Protein AF-A0A958B384-F1 (afdb_monomer_lite)

pLDDT: mean 85.37, std 7.03, range [54.16, 93.38]

Radius of gyration: 15.18 Å; chains: 1; bounding box: 33×20×41 Å

Sequence (61 aa):
MDAGIYFRGLVIGLAIAAPVGPIGVLCIRRTLAEGRLAGLVTGLGAATADTVYGAVAAFGL

Structure (mmCIF, N/CA/C/O backbone):
data_AF-A0A958B384-F1
#
_entry.id   AF-A0A958B384-F1
#
loop_
_atom_site.group_PDB
_atom_site.id
_atom_site.type_symbol
_atom_site.label_atom_id
_atom_site.label_alt_id
_atom_site.label_comp_id
_atom_site.label_asym_id
_atom_site.label_entity_id
_atom_site.label_seq_id
_atom_site.pdbx_PDB_ins_code
_atom_site.Cartn_x
_atom_site.Cartn_y
_atom_site.Cartn_z
_atom_site.occupancy
_atom_site.B_iso_or_equiv
_atom_site.auth_seq_id
_atom_site.auth_comp_id
_atom_site.auth_asym_id
_atom_site.auth_atom_id
_atom_site.pdbx_PDB_model_num
ATOM 1 N N . MET A 1 1 ? 10.296 10.133 -27.656 1.00 54.16 1 MET A N 1
ATOM 2 C CA . MET A 1 1 ? 9.682 9.517 -26.461 1.00 54.16 1 MET A CA 1
ATOM 3 C C . MET A 1 1 ? 8.200 9.403 -26.741 1.00 54.16 1 MET A C 1
ATOM 5 O O . MET A 1 1 ? 7.502 10.410 -26.726 1.00 54.16 1 MET A O 1
ATOM 9 N N . ASP A 1 2 ? 7.747 8.215 -27.114 1.00 72.25 2 ASP A N 1
ATOM 10 C CA . ASP A 1 2 ? 6.394 8.010 -27.621 1.00 72.25 2 ASP A CA 1
ATOM 11 C C . ASP A 1 2 ? 5.384 8.057 -26.468 1.00 72.25 2 ASP A C 1
ATOM 13 O O . ASP A 1 2 ? 5.336 7.168 -25.617 1.00 72.25 2 ASP A O 1
ATOM 17 N N . ALA A 1 3 ? 4.556 9.105 -26.429 1.00 78.69 3 ALA A N 1
ATOM 18 C CA . ALA A 1 3 ? 3.508 9.287 -25.418 1.00 78.69 3 ALA A CA 1
ATOM 19 C C . ALA A 1 3 ? 2.561 8.069 -25.303 1.00 78.69 3 ALA A C 1
ATOM 21 O O . ALA A 1 3 ? 1.983 7.819 -24.245 1.00 78.69 3 ALA A O 1
ATOM 22 N N . GLY A 1 4 ? 2.458 7.262 -26.366 1.00 84.81 4 GLY A N 1
ATOM 23 C CA . GLY A 1 4 ? 1.672 6.029 -26.388 1.00 84.81 4 GLY A CA 1
ATOM 24 C C . GLY A 1 4 ? 2.121 4.974 -25.372 1.00 84.81 4 GLY A C 1
ATOM 25 O O . GLY A 1 4 ? 1.277 4.239 -24.860 1.00 84.81 4 GLY A O 1
ATOM 26 N N . ILE A 1 5 ? 3.411 4.913 -25.021 1.00 88.06 5 ILE A N 1
ATOM 27 C CA . ILE A 1 5 ? 3.926 3.920 -24.062 1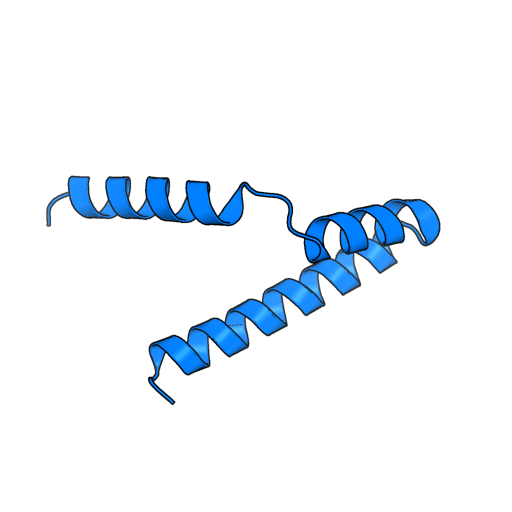.00 88.06 5 ILE A CA 1
ATOM 28 C C . ILE A 1 5 ? 3.470 4.277 -22.640 1.00 88.06 5 ILE A C 1
ATOM 30 O O . ILE A 1 5 ? 2.995 3.415 -21.903 1.00 88.06 5 ILE A O 1
ATOM 34 N N . TYR A 1 6 ? 3.535 5.565 -22.285 1.00 87.25 6 TYR A N 1
ATOM 35 C CA . TYR A 1 6 ? 3.066 6.071 -20.993 1.00 87.25 6 TYR A CA 1
ATOM 36 C C . TYR A 1 6 ? 1.554 5.904 -20.832 1.00 87.25 6 TYR A C 1
ATOM 38 O O . TYR A 1 6 ? 1.097 5.445 -19.787 1.00 87.25 6 TYR A O 1
ATOM 46 N N . PHE A 1 7 ? 0.777 6.207 -21.877 1.00 91.44 7 PHE A N 1
ATOM 47 C CA . PHE A 1 7 ? -0.676 6.031 -21.841 1.00 91.44 7 PHE A CA 1
ATOM 48 C C . PHE A 1 7 ? -1.071 4.556 -21.693 1.00 91.44 7 PHE A C 1
ATOM 50 O O . PHE A 1 7 ? -1.922 4.213 -20.875 1.00 91.44 7 PHE A O 1
ATOM 57 N N . ARG A 1 8 ? -0.409 3.657 -22.431 1.00 88.06 8 ARG A N 1
ATOM 58 C CA . ARG A 1 8 ? -0.656 2.213 -22.330 1.00 88.06 8 ARG A CA 1
ATOM 59 C C . ARG A 1 8 ? -0.268 1.664 -20.954 1.00 88.06 8 ARG A C 1
ATOM 61 O O . ARG A 1 8 ? -1.018 0.868 -20.397 1.00 88.06 8 ARG A O 1
ATOM 68 N N . GLY A 1 9 ? 0.851 2.125 -20.392 1.00 88.88 9 GLY A N 1
ATOM 69 C CA . GLY A 1 9 ? 1.263 1.798 -19.025 1.00 88.88 9 GLY A CA 1
ATOM 70 C C . GLY A 1 9 ? 0.250 2.262 -17.975 1.00 88.88 9 GLY A C 1
ATOM 71 O O . GLY A 1 9 ? -0.115 1.481 -17.100 1.00 88.88 9 GLY A O 1
ATOM 72 N N . LEU A 1 10 ? -0.273 3.487 -18.105 1.00 88.75 10 LEU A N 1
ATOM 73 C CA . LEU A 1 10 ? -1.307 4.031 -17.218 1.00 88.75 10 LEU A CA 1
ATOM 74 C C . LEU A 1 10 ? -2.586 3.180 -17.240 1.00 88.75 10 LEU A C 1
ATOM 76 O O . LEU A 1 10 ? -3.109 2.835 -16.183 1.00 88.75 10 LEU A O 1
ATOM 80 N N . VAL A 1 11 ? -3.075 2.825 -18.433 1.00 92.12 11 VAL A N 1
ATOM 81 C CA . VAL A 1 11 ? -4.303 2.027 -18.592 1.00 92.12 11 VAL A CA 1
ATOM 82 C C . VAL A 1 11 ? -4.142 0.633 -17.986 1.00 92.12 11 VAL A C 1
ATOM 84 O O . VAL A 1 11 ? -5.031 0.170 -17.275 1.00 92.12 11 VAL A O 1
ATOM 87 N N . ILE A 1 12 ? -3.005 -0.027 -18.225 1.00 87.81 12 ILE A N 1
ATOM 88 C CA . ILE A 1 12 ? -2.735 -1.359 -17.669 1.00 87.81 12 ILE A CA 1
ATOM 89 C C . ILE A 1 12 ? -2.601 -1.289 -16.141 1.00 87.81 12 ILE A C 1
ATOM 91 O O . ILE A 1 12 ? -3.194 -2.107 -15.443 1.00 87.81 12 ILE A O 1
ATOM 95 N N . GLY A 1 13 ? -1.889 -0.289 -15.612 1.00 84.88 13 GLY A N 1
ATOM 96 C CA . GLY A 1 13 ? -1.760 -0.082 -14.167 1.00 84.88 13 GLY A CA 1
ATOM 97 C C . GLY A 1 13 ? 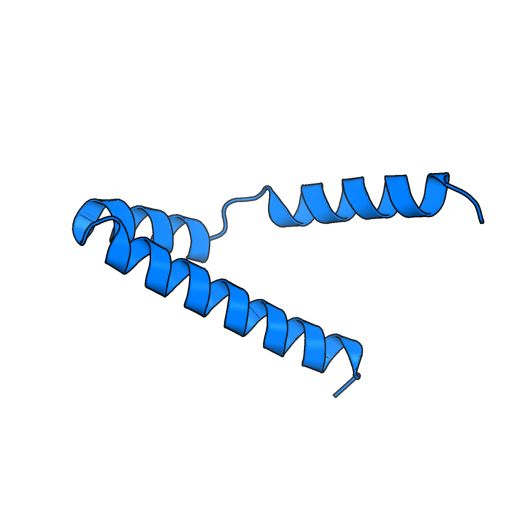-3.108 0.162 -13.482 1.00 84.88 13 GLY A C 1
ATOM 98 O O . GLY A 1 13 ? -3.400 -0.455 -12.458 1.00 84.88 13 GLY A O 1
ATOM 99 N N . LEU A 1 14 ? -3.972 0.988 -14.082 1.00 84.50 14 LEU A N 1
ATOM 100 C CA . LEU A 1 14 ? -5.339 1.211 -13.595 1.00 84.50 14 LEU A CA 1
ATOM 101 C C . LEU A 1 14 ? -6.183 -0.065 -13.627 1.00 84.50 14 LEU A C 1
ATOM 103 O O . LEU A 1 14 ? -6.905 -0.334 -12.670 1.00 84.50 14 LEU A O 1
ATOM 107 N N . ALA A 1 15 ? -6.082 -0.864 -14.690 1.00 87.06 15 ALA A N 1
ATOM 108 C CA . ALA A 1 15 ? -6.820 -2.120 -14.802 1.00 87.06 15 ALA A CA 1
ATOM 109 C C . ALA A 1 15 ? -6.415 -3.141 -13.723 1.00 87.06 15 ALA A C 1
ATOM 111 O O . ALA A 1 15 ? -7.268 -3.886 -13.246 1.00 87.06 15 ALA A O 1
ATOM 112 N N . ILE A 1 16 ? -5.142 -3.152 -13.311 1.00 82.94 16 ILE A N 1
ATOM 113 C CA . ILE A 1 16 ? -4.635 -4.024 -12.239 1.00 82.94 16 ILE A CA 1
ATOM 114 C C . ILE A 1 16 ? -5.056 -3.515 -10.851 1.00 82.94 16 ILE A C 1
ATOM 116 O O . ILE A 1 16 ? -5.328 -4.325 -9.969 1.00 82.94 16 ILE A O 1
ATOM 120 N N . ALA A 1 17 ? -5.147 -2.195 -10.656 1.00 78.81 17 ALA A N 1
ATOM 121 C CA . ALA A 1 17 ? -5.517 -1.588 -9.373 1.00 78.81 17 ALA A CA 1
ATOM 122 C C . ALA A 1 17 ? -7.038 -1.517 -9.114 1.00 78.81 17 ALA A C 1
ATOM 124 O O . ALA A 1 17 ? -7.468 -1.515 -7.963 1.00 78.81 17 ALA A O 1
ATOM 125 N N . ALA A 1 18 ? -7.861 -1.443 -10.166 1.00 76.00 18 ALA A N 1
ATOM 126 C CA . ALA A 1 18 ? -9.321 -1.374 -10.076 1.00 76.00 18 ALA A CA 1
ATOM 127 C C . ALA A 1 18 ? -10.025 -2.562 -9.370 1.00 76.00 18 ALA A C 1
ATOM 129 O O . ALA A 1 18 ? -11.039 -2.317 -8.707 1.00 76.00 18 ALA A O 1
ATOM 130 N N . PRO A 1 19 ? -9.589 -3.834 -9.489 1.00 72.56 19 PRO A N 1
ATOM 131 C CA . PRO A 1 19 ? -10.248 -4.933 -8.793 1.00 72.56 19 PRO A CA 1
ATOM 132 C C . PRO A 1 19 ? -10.084 -4.823 -7.273 1.00 72.56 19 PRO A C 1
ATOM 134 O O . PRO A 1 19 ? -8.980 -4.811 -6.732 1.00 72.56 19 PRO A O 1
ATOM 137 N N . VAL A 1 20 ? -11.213 -4.812 -6.562 1.00 73.88 20 VAL A N 1
ATOM 138 C CA . VAL A 1 20 ? -11.228 -4.826 -5.095 1.00 73.88 20 VAL A CA 1
ATOM 139 C C . VAL A 1 20 ? -10.880 -6.234 -4.615 1.00 73.88 20 VAL A C 1
ATOM 141 O O . VAL A 1 20 ? -11.732 -7.119 -4.550 1.00 73.88 20 VAL A O 1
ATOM 144 N N . GLY A 1 21 ? -9.607 -6.449 -4.294 1.00 80.94 21 GLY A N 1
ATOM 145 C CA . GLY A 1 21 ? -9.134 -7.699 -3.707 1.00 80.94 21 GLY A CA 1
ATOM 146 C C . GLY A 1 21 ? -9.635 -7.930 -2.269 1.00 80.94 21 GLY A C 1
ATOM 147 O O . GLY A 1 21 ? -10.241 -7.044 -1.654 1.00 80.94 21 GLY A O 1
ATOM 148 N N . PRO A 1 22 ? -9.329 -9.097 -1.674 1.00 82.62 22 PRO A N 1
ATOM 149 C CA . PRO A 1 22 ? -9.709 -9.431 -0.296 1.00 82.62 22 PRO A CA 1
ATOM 150 C C . PRO A 1 22 ? -9.197 -8.412 0.737 1.00 82.62 22 PRO A C 1
ATOM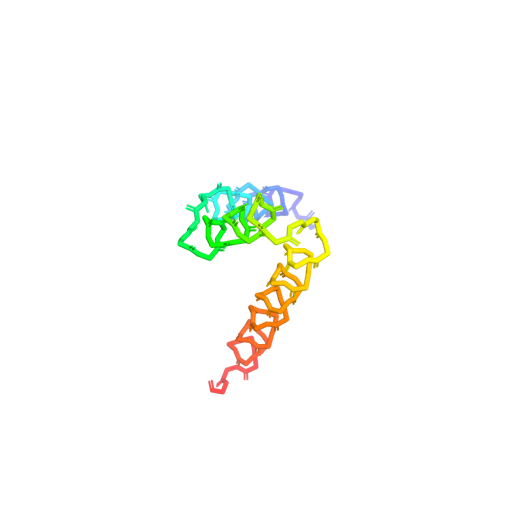 152 O O . PRO A 1 22 ? -9.877 -8.144 1.726 1.00 82.62 22 PRO A O 1
ATOM 155 N N . ILE A 1 23 ? -8.046 -7.780 0.478 1.00 83.81 23 ILE A N 1
ATOM 156 C CA . ILE A 1 23 ? -7.480 -6.701 1.304 1.00 83.81 23 ILE A CA 1
ATOM 157 C C . ILE A 1 23 ? -8.365 -5.445 1.261 1.00 83.81 23 ILE A C 1
ATOM 159 O O . ILE A 1 23 ? -8.623 -4.833 2.297 1.00 83.81 23 ILE A O 1
ATOM 163 N N . GLY A 1 24 ? -8.888 -5.088 0.083 1.00 84.38 24 GLY A N 1
ATOM 164 C CA . GLY A 1 24 ? -9.815 -3.967 -0.079 1.00 84.38 24 GLY A CA 1
ATOM 165 C C . GLY A 1 24 ? -11.128 -4.209 0.665 1.00 84.38 24 GLY A C 1
ATOM 166 O O . GLY A 1 24 ? -11.599 -3.336 1.392 1.00 84.38 24 GLY A O 1
ATOM 167 N N . VAL A 1 25 ? -11.666 -5.431 0.583 1.00 87.50 25 VAL A N 1
ATOM 168 C CA . VAL A 1 25 ? -12.852 -5.833 1.356 1.00 87.50 25 VAL A CA 1
ATOM 169 C C . VAL A 1 25 ? -12.578 -5.776 2.861 1.00 87.50 25 VAL A C 1
ATOM 171 O O . VAL A 1 25 ? -13.410 -5.262 3.607 1.00 87.50 25 VAL A O 1
ATOM 174 N N . LEU A 1 26 ? -11.413 -6.242 3.322 1.00 85.06 26 LEU A N 1
ATOM 175 C CA . LEU A 1 26 ? -11.023 -6.168 4.733 1.00 85.06 26 LEU A CA 1
ATOM 176 C C . LEU A 1 26 ? -10.912 -4.715 5.222 1.00 85.06 26 LEU A C 1
ATOM 178 O O . LEU A 1 26 ? -11.414 -4.394 6.300 1.00 85.06 26 LE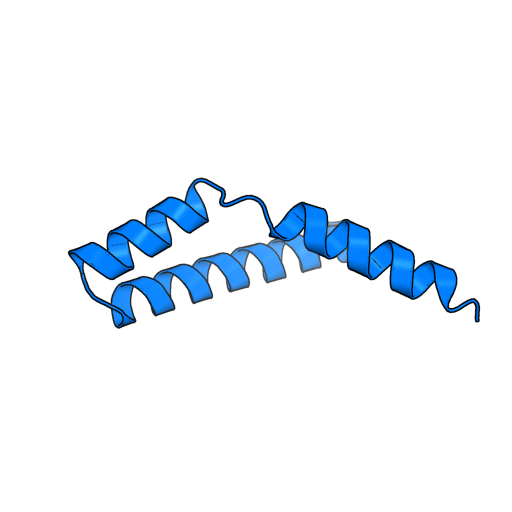U A O 1
ATOM 182 N N . CYS A 1 27 ? -10.315 -3.832 4.420 1.00 85.19 27 CYS A N 1
ATOM 183 C CA . CYS A 1 27 ? -10.206 -2.404 4.717 1.00 85.19 27 CYS A CA 1
ATOM 184 C C . CYS A 1 27 ? -11.592 -1.746 4.820 1.00 85.19 27 CYS A C 1
ATOM 186 O O . CYS A 1 27 ? -11.866 -1.029 5.784 1.00 85.19 27 CYS A O 1
ATOM 188 N N . ILE A 1 28 ? -12.508 -2.053 3.893 1.00 86.69 28 ILE A N 1
ATOM 189 C CA . ILE A 1 28 ? -13.901 -1.577 3.942 1.00 86.69 28 ILE A CA 1
ATOM 190 C C . ILE A 1 28 ? -14.601 -2.107 5.199 1.00 86.69 28 ILE A C 1
ATOM 192 O O . ILE A 1 28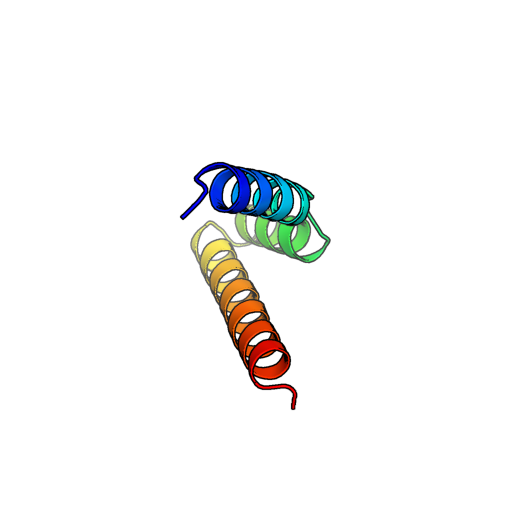 ? -15.260 -1.348 5.908 1.00 86.69 28 ILE A O 1
ATOM 196 N N . ARG A 1 29 ? -14.428 -3.392 5.523 1.00 88.56 29 ARG A N 1
ATOM 197 C CA . ARG A 1 29 ? -15.034 -4.014 6.709 1.00 88.56 29 ARG A CA 1
ATOM 198 C C . ARG A 1 29 ? -14.525 -3.389 8.007 1.00 88.56 29 ARG A C 1
ATOM 200 O O . ARG A 1 29 ? -15.358 -3.052 8.841 1.00 88.56 29 ARG A O 1
ATOM 207 N N . ARG A 1 30 ? -13.214 -3.163 8.166 1.00 85.81 30 ARG A N 1
ATOM 208 C CA . ARG A 1 30 ? -12.668 -2.444 9.335 1.00 85.81 30 ARG A CA 1
ATOM 209 C C . ARG A 1 30 ? -13.102 -0.986 9.374 1.00 85.81 30 ARG A C 1
ATOM 211 O O . ARG A 1 30 ? -13.450 -0.498 10.439 1.00 85.81 30 ARG A O 1
ATOM 218 N N . THR A 1 31 ? -13.167 -0.315 8.225 1.00 87.44 31 THR A N 1
ATOM 219 C CA . THR A 1 31 ? -13.689 1.058 8.137 1.00 87.44 31 THR A CA 1
ATOM 220 C C . THR A 1 31 ? -15.118 1.151 8.671 1.00 87.44 31 THR A C 1
ATOM 222 O O . THR A 1 31 ? -15.442 2.085 9.401 1.00 87.44 31 THR A O 1
ATOM 225 N N . LEU A 1 32 ? -15.971 0.190 8.306 1.00 87.31 32 LEU A N 1
ATOM 226 C CA . LEU A 1 32 ? -17.376 0.157 8.710 1.00 87.31 32 LEU A CA 1
ATOM 227 C C . LEU A 1 32 ? -17.581 -0.355 10.145 1.00 87.31 32 LEU A C 1
ATOM 229 O O . LEU A 1 32 ? -18.498 0.111 10.810 1.00 87.31 32 LEU A O 1
ATOM 233 N N . ALA A 1 33 ? -16.755 -1.292 10.624 1.00 90.00 33 ALA A N 1
ATOM 234 C CA . ALA A 1 33 ? -16.904 -1.906 11.949 1.00 90.00 33 ALA A CA 1
ATOM 235 C C . ALA A 1 33 ? -16.176 -1.147 13.074 1.00 90.00 33 ALA A C 1
ATOM 237 O O . ALA A 1 33 ? -16.713 -1.009 14.167 1.00 90.00 33 ALA A O 1
ATOM 238 N N . GLU A 1 34 ? -14.963 -0.657 12.814 1.00 86.12 34 GLU A N 1
ATOM 239 C CA . GLU A 1 34 ? -14.072 -0.017 13.800 1.00 86.12 34 GLU A CA 1
ATOM 240 C C . GLU A 1 34 ? -13.885 1.492 13.526 1.00 86.12 34 GLU A C 1
ATOM 242 O O . GLU A 1 34 ? -13.262 2.206 14.311 1.00 86.12 34 GLU A O 1
ATOM 247 N N . GLY A 1 35 ? -14.446 2.004 12.424 1.00 88.75 35 GLY A N 1
ATOM 248 C CA . GLY A 1 35 ? -14.396 3.414 12.035 1.00 88.75 35 GLY A CA 1
ATOM 249 C C . GLY A 1 35 ? -13.290 3.755 11.025 1.00 88.75 35 GLY A C 1
ATOM 250 O O . GLY A 1 35 ? -12.406 2.958 10.708 1.00 88.75 35 GLY A O 1
ATOM 251 N N . ARG A 1 36 ? -13.319 4.993 10.502 1.00 86.19 36 ARG A N 1
ATOM 252 C CA . ARG A 1 36 ? -12.420 5.455 9.417 1.00 86.19 36 ARG A CA 1
ATOM 253 C C . ARG A 1 36 ? -10.931 5.357 9.737 1.00 86.19 36 ARG A C 1
ATOM 255 O O . ARG A 1 36 ? -10.151 5.119 8.821 1.00 86.19 36 ARG A O 1
ATOM 262 N N . LEU A 1 37 ? -10.532 5.533 10.997 1.00 86.12 37 LEU A N 1
ATOM 263 C CA . LEU A 1 37 ? -9.121 5.453 11.388 1.00 86.12 37 LEU A CA 1
ATOM 264 C C . LEU A 1 37 ? -8.576 4.029 11.271 1.00 86.12 37 LEU A C 1
ATOM 266 O O . LEU A 1 37 ? -7.499 3.846 10.711 1.00 86.12 37 LEU A O 1
ATOM 270 N N . ALA A 1 38 ? -9.335 3.028 11.724 1.00 85.00 38 ALA A N 1
ATOM 271 C CA . ALA A 1 38 ? -8.945 1.625 11.599 1.00 85.00 38 ALA A CA 1
ATOM 272 C C . ALA A 1 38 ? -8.784 1.231 10.125 1.00 85.00 38 ALA A C 1
ATOM 274 O O . ALA A 1 38 ? -7.773 0.640 9.749 1.00 85.00 38 ALA A O 1
ATOM 275 N N . GLY A 1 39 ? -9.731 1.662 9.284 1.00 86.94 39 GLY A N 1
ATOM 276 C CA . GLY A 1 39 ? -9.657 1.552 7.829 1.00 86.94 39 GLY A CA 1
ATOM 277 C C . GLY A 1 39 ? -8.396 2.170 7.227 1.00 86.94 39 GLY A C 1
ATOM 278 O O . GLY A 1 39 ? -7.661 1.502 6.497 1.00 86.94 39 GLY A O 1
ATOM 279 N N . LEU A 1 40 ? -8.108 3.428 7.572 1.00 86.69 40 LEU A N 1
ATOM 280 C CA . LEU A 1 40 ? -6.943 4.157 7.068 1.00 86.69 40 LEU A CA 1
ATOM 281 C C . LEU A 1 40 ? -5.627 3.468 7.450 1.00 86.69 40 LEU A C 1
ATOM 283 O O . LEU A 1 40 ? -4.760 3.305 6.596 1.00 86.69 40 LEU A O 1
ATOM 287 N N . VAL A 1 41 ? -5.497 3.014 8.699 1.00 90.00 41 VAL A N 1
ATOM 288 C CA . VAL A 1 41 ? -4.305 2.291 9.169 1.00 90.00 41 VAL A CA 1
ATOM 289 C C . VAL A 1 41 ? -4.137 0.970 8.415 1.00 90.00 41 VAL A C 1
ATOM 291 O O . VAL A 1 41 ? -3.028 0.658 7.982 1.00 90.00 41 VAL A O 1
ATOM 294 N N . THR A 1 42 ? -5.218 0.218 8.173 1.00 86.94 42 THR A N 1
ATOM 295 C CA . THR A 1 42 ? -5.137 -0.992 7.337 1.00 86.94 42 THR A CA 1
ATOM 296 C C . THR A 1 42 ? -4.765 -0.714 5.893 1.00 86.94 42 THR A C 1
ATOM 298 O O . THR A 1 42 ? -3.948 -1.442 5.336 1.00 86.94 42 THR A O 1
ATOM 301 N N . GLY A 1 43 ? -5.345 0.322 5.286 1.00 87.88 43 GLY A N 1
ATOM 302 C CA . GLY A 1 43 ? -5.035 0.706 3.913 1.00 87.88 43 GLY A CA 1
ATOM 303 C C . GLY A 1 43 ? -3.579 1.147 3.761 1.00 87.88 43 GLY A C 1
ATOM 304 O O . GLY A 1 43 ? -2.906 0.709 2.834 1.00 87.88 43 GLY A O 1
ATOM 305 N N . LEU A 1 44 ? -3.066 1.943 4.704 1.00 88.69 44 LEU A N 1
ATOM 306 C CA . LEU A 1 44 ? -1.661 2.360 4.736 1.00 88.69 44 LEU A CA 1
ATOM 307 C C . LEU A 1 44 ? -0.711 1.178 4.946 1.00 88.69 44 LEU A C 1
ATOM 309 O O . LEU A 1 44 ? 0.323 1.102 4.285 1.00 88.69 44 LEU A O 1
ATOM 313 N N . GLY A 1 45 ? -1.065 0.241 5.828 1.00 89.69 45 GLY A N 1
ATOM 314 C CA . GLY A 1 45 ? -0.294 -0.984 6.031 1.00 89.69 45 GLY A CA 1
ATOM 315 C C . GLY A 1 45 ? -0.225 -1.839 4.763 1.00 89.69 45 GLY A C 1
ATOM 316 O O . GLY A 1 45 ? 0.860 -2.270 4.380 1.00 89.69 45 GLY A O 1
ATOM 317 N N . ALA A 1 46 ? -1.356 -2.016 4.073 1.00 88.44 46 ALA A N 1
ATOM 318 C CA . ALA A 1 46 ? -1.415 -2.729 2.798 1.00 88.44 46 ALA A CA 1
ATOM 319 C C . ALA A 1 46 ? -0.571 -2.042 1.714 1.00 88.44 46 ALA A C 1
ATOM 321 O O . ALA A 1 46 ? 0.291 -2.679 1.118 1.00 88.44 46 ALA A O 1
ATOM 322 N N . ALA A 1 47 ? -0.733 -0.727 1.533 1.00 88.94 47 ALA A N 1
ATOM 323 C CA . ALA A 1 47 ? 0.042 0.036 0.555 1.00 88.94 47 ALA A CA 1
ATOM 324 C C . ALA A 1 47 ? 1.553 -0.018 0.839 1.00 88.94 47 ALA A C 1
ATOM 326 O O . ALA A 1 47 ? 2.365 -0.088 -0.083 1.00 88.94 47 ALA A O 1
ATOM 327 N N . THR A 1 48 ? 1.943 -0.011 2.118 1.00 91.31 48 THR A N 1
ATOM 328 C CA . THR A 1 48 ? 3.349 -0.139 2.521 1.00 91.31 48 THR A CA 1
ATOM 329 C C . THR A 1 48 ? 3.889 -1.525 2.177 1.00 91.31 48 THR A C 1
ATOM 331 O O . THR A 1 48 ? 4.980 -1.625 1.622 1.00 91.31 48 THR A O 1
ATOM 334 N N . ALA A 1 49 ? 3.123 -2.586 2.448 1.00 90.06 49 ALA A N 1
ATOM 335 C CA . ALA A 1 49 ? 3.495 -3.949 2.080 1.00 90.06 49 ALA A CA 1
ATOM 336 C C . ALA A 1 49 ? 3.663 -4.098 0.559 1.00 90.06 49 ALA A C 1
ATOM 338 O O . ALA A 1 49 ? 4.689 -4.611 0.116 1.00 90.06 49 ALA A O 1
ATOM 339 N N . ASP A 1 50 ? 2.726 -3.569 -0.232 1.00 88.62 50 ASP A N 1
ATOM 340 C CA . ASP A 1 50 ? 2.795 -3.590 -1.698 1.00 88.62 50 ASP A CA 1
ATOM 341 C C . ASP A 1 50 ? 3.989 -2.784 -2.227 1.00 88.62 50 ASP A C 1
ATOM 343 O O . ASP A 1 50 ? 4.658 -3.206 -3.168 1.00 88.62 50 ASP A O 1
ATOM 347 N N . THR A 1 51 ? 4.308 -1.649 -1.598 1.00 89.25 51 THR A N 1
ATOM 348 C CA . THR A 1 51 ? 5.472 -0.829 -1.969 1.00 89.25 51 THR A CA 1
ATOM 349 C C . THR A 1 51 ? 6.776 -1.564 -1.683 1.00 89.25 51 THR A C 1
ATOM 351 O O . THR A 1 51 ? 7.672 -1.568 -2.524 1.00 89.25 51 THR A O 1
ATOM 354 N N . VAL A 1 52 ? 6.893 -2.210 -0.519 1.00 93.38 52 VAL A N 1
ATOM 355 C CA . VAL A 1 52 ? 8.078 -3.005 -0.166 1.00 93.38 52 VAL A CA 1
ATOM 356 C C . VAL A 1 52 ? 8.208 -4.201 -1.102 1.00 93.38 52 VAL A C 1
ATOM 358 O O . VAL A 1 52 ? 9.287 -4.439 -1.634 1.00 93.38 52 VAL A O 1
ATOM 361 N N . TYR A 1 53 ? 7.116 -4.919 -1.357 1.00 88.50 53 TYR A N 1
ATOM 362 C CA . TYR A 1 53 ? 7.123 -6.071 -2.252 1.00 88.50 53 TYR A CA 1
ATOM 363 C C . TYR A 1 53 ? 7.463 -5.670 -3.693 1.00 88.50 53 TYR A C 1
ATOM 365 O O . TYR A 1 53 ? 8.300 -6.298 -4.338 1.00 88.50 53 TYR A O 1
ATOM 373 N N . GLY A 1 54 ? 6.879 -4.572 -4.175 1.00 89.88 54 GLY A N 1
ATOM 374 C CA . GLY A 1 54 ? 7.195 -3.983 -5.472 1.00 89.88 54 GLY A CA 1
ATOM 375 C C . GLY A 1 54 ? 8.642 -3.503 -5.563 1.00 89.88 54 GLY A C 1
ATOM 376 O O . GLY A 1 54 ? 9.275 -3.700 -6.595 1.00 89.88 54 GLY A O 1
ATOM 377 N N . ALA A 1 55 ? 9.197 -2.936 -4.487 1.00 91.19 55 ALA A N 1
ATOM 378 C CA . ALA A 1 55 ? 10.606 -2.561 -4.427 1.00 91.19 55 ALA A CA 1
ATOM 379 C C . ALA A 1 55 ? 11.512 -3.796 -4.521 1.00 91.19 55 ALA A C 1
ATOM 381 O O . ALA A 1 55 ? 12.409 -3.817 -5.356 1.00 91.19 55 ALA A O 1
ATOM 382 N N . VAL A 1 56 ? 11.246 -4.844 -3.736 1.00 92.75 56 VAL A N 1
ATOM 383 C CA . VAL A 1 56 ? 11.989 -6.118 -3.793 1.00 92.75 56 VAL A CA 1
ATOM 384 C C . VAL A 1 56 ? 11.953 -6.703 -5.210 1.00 92.75 56 VAL A C 1
ATOM 386 O O . VAL A 1 56 ? 13.007 -6.991 -5.775 1.00 92.75 56 VAL A O 1
ATOM 389 N N . ALA A 1 57 ? 10.768 -6.773 -5.824 1.00 90.31 57 ALA A N 1
ATOM 390 C CA . ALA A 1 57 ? 10.601 -7.254 -7.194 1.00 90.31 57 ALA A CA 1
ATOM 391 C C . ALA A 1 57 ? 1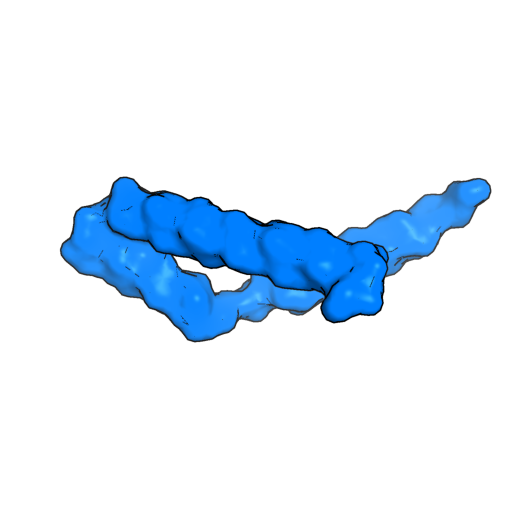1.330 -6.375 -8.230 1.00 90.31 57 ALA A C 1
ATOM 393 O O . ALA A 1 57 ? 11.909 -6.897 -9.180 1.00 90.31 57 ALA A O 1
ATOM 394 N N . ALA A 1 58 ? 11.336 -5.049 -8.048 1.00 89.69 58 ALA A N 1
ATOM 395 C CA . ALA A 1 58 ? 12.033 -4.115 -8.933 1.00 89.69 58 ALA A CA 1
ATOM 396 C C . ALA A 1 58 ? 13.562 -4.227 -8.826 1.00 89.69 58 ALA A C 1
ATOM 398 O O . ALA A 1 58 ? 14.254 -4.075 -9.833 1.00 89.69 58 ALA A O 1
ATOM 399 N N . PHE A 1 59 ? 14.089 -4.509 -7.631 1.00 90.31 59 PHE A N 1
ATOM 400 C CA . PHE A 1 59 ? 15.514 -4.774 -7.414 1.00 90.31 59 PHE A CA 1
ATOM 401 C C . PHE A 1 59 ? 15.922 -6.220 -7.754 1.00 90.31 59 PHE A C 1
ATOM 403 O O . PHE A 1 59 ? 17.116 -6.507 -7.794 1.00 90.31 59 PHE A O 1
ATOM 410 N N . GLY A 1 60 ? 14.962 -7.103 -8.056 1.00 78.44 60 GLY A N 1
ATOM 411 C CA . GLY A 1 60 ? 15.208 -8.473 -8.519 1.00 78.44 60 GLY A CA 1
ATOM 412 C C . GLY A 1 60 ? 15.763 -9.418 -7.450 1.00 78.44 60 GLY A C 1
ATOM 413 O O . GLY A 1 60 ? 16.496 -10.344 -7.799 1.00 78.44 60 GLY A O 1
ATOM 414 N N . LEU A 1 61 ? 15.459 -9.153 -6.174 1.00 59.00 61 LEU A N 1
ATOM 415 C CA . LEU A 1 61 ? 15.823 -10.003 -5.032 1.00 59.00 61 LEU A CA 1
ATOM 416 C C . LEU A 1 61 ? 14.872 -11.195 -4.860 1.00 59.00 61 LEU A C 1
ATOM 418 O O . LEU A 1 61 ? 13.665 -11.043 -5.160 1.00 59.00 61 LEU A O 1
#

Foldseek 3Di:
DDVVVVVVVVVVVCVVVPDCDPLNVVLVVCCVPVHVVSSVVSVVVVVVVVVVVVVCVVVPD

Secondary structure (DSSP, 8-state):
--HHHHHHHHHHHHHHHSS--HHHHHHHHHHHHH-HHHHHHHHHHHHHHHHHHHHHHHHT-